Protein AF-A0A9E6AP83-F1 (afdb_monomer_lite)

Foldseek 3Di:
DDDDPPPPPVVVVVVVVVVVLVVLLVVLVVLLVVLVVQLVVLLVVCVVQVDCVSVVSNVVSLVSSLVSLVVSLVSDDDPVSNVVSVVVNVVSVVSNVVSVVVNVVCQQCPSDCCHHPNVVVVVVVVVVVVVVVVVVVVPDPPVPD

Structure (mmCIF, N/CA/C/O backbone):
data_AF-A0A9E6AP83-F1
#
_entry.id   AF-A0A9E6AP83-F1
#
loop_
_atom_site.group_PDB
_atom_site.id
_atom_site.type_symbol
_atom_site.label_atom_id
_atom_site.label_alt_id
_atom_site.label_comp_id
_atom_site.label_asym_id
_atom_site.label_entity_id
_atom_site.label_seq_id
_atom_site.pdbx_PDB_ins_code
_atom_site.Cartn_x
_atom_site.Cartn_y
_atom_site.Cartn_z
_atom_site.occupancy
_atom_site.B_iso_or_equiv
_atom_site.auth_seq_id
_atom_site.auth_comp_id
_atom_site.auth_asym_id
_atom_site.auth_atom_id
_atom_site.pdbx_PDB_model_num
ATOM 1 N N . MET A 1 1 ? 36.311 8.262 -56.653 1.00 39.97 1 MET A N 1
ATOM 2 C CA . MET A 1 1 ? 36.408 8.707 -55.248 1.00 39.97 1 MET A CA 1
ATOM 3 C C . MET A 1 1 ? 34.980 8.836 -54.724 1.00 39.97 1 MET A C 1
ATOM 5 O O . MET A 1 1 ? 34.336 9.849 -54.942 1.00 39.97 1 MET A O 1
ATOM 9 N N . GLN A 1 2 ? 34.426 7.744 -54.202 1.00 46.47 2 GLN A N 1
ATOM 10 C CA . GLN A 1 2 ? 33.064 7.643 -53.661 1.00 46.47 2 GLN A CA 1
ATOM 11 C C . GLN A 1 2 ? 33.120 6.779 -52.398 1.00 46.47 2 GLN A C 1
ATOM 13 O O . GLN A 1 2 ? 33.989 5.914 -52.326 1.00 46.47 2 GLN A O 1
ATOM 18 N N . LEU A 1 3 ? 32.144 7.003 -51.505 1.00 43.41 3 LEU A N 1
ATOM 19 C CA . LEU A 1 3 ? 31.794 6.295 -50.256 1.00 43.41 3 LEU A CA 1
ATOM 20 C C . LEU A 1 3 ? 32.162 7.051 -48.972 1.00 43.41 3 LEU A C 1
ATOM 22 O O . LEU A 1 3 ? 33.210 6.817 -48.391 1.00 43.41 3 LEU A O 1
ATOM 26 N N . ASN A 1 4 ? 31.251 7.929 -48.527 1.00 47.88 4 ASN A N 1
ATOM 27 C CA . ASN A 1 4 ? 31.153 8.430 -47.144 1.00 47.88 4 ASN A CA 1
ATOM 28 C C . ASN A 1 4 ? 29.717 8.913 -46.806 1.00 47.88 4 ASN A C 1
ATOM 30 O O . ASN A 1 4 ? 29.540 9.913 -46.126 1.00 47.88 4 ASN A O 1
ATOM 34 N N . SER A 1 5 ? 28.666 8.250 -47.309 1.00 49.84 5 SER A N 1
ATOM 35 C CA . SER A 1 5 ? 27.270 8.701 -47.097 1.00 49.84 5 SER A CA 1
ATOM 36 C C . SER A 1 5 ? 26.327 7.664 -46.478 1.00 49.84 5 SER A C 1
ATOM 38 O O . SER A 1 5 ? 25.146 7.949 -46.316 1.00 49.84 5 SER A O 1
ATOM 40 N N . TYR A 1 6 ? 26.812 6.470 -46.123 1.00 45.75 6 TYR A N 1
ATOM 41 C CA . TYR A 1 6 ? 25.968 5.396 -45.571 1.00 45.75 6 TYR A CA 1
ATOM 42 C C . TYR A 1 6 ? 26.168 5.147 -44.066 1.00 45.75 6 TYR A C 1
ATOM 44 O O . TYR A 1 6 ? 25.395 4.405 -43.464 1.00 45.75 6 TYR A O 1
ATOM 52 N N . THR A 1 7 ? 27.162 5.779 -43.435 1.00 49.19 7 THR A N 1
ATOM 53 C CA . THR A 1 7 ? 27.546 5.488 -42.042 1.00 49.19 7 THR A CA 1
ATOM 54 C C . THR A 1 7 ? 26.806 6.342 -41.000 1.00 49.19 7 THR A C 1
ATOM 56 O O . THR A 1 7 ? 26.704 5.920 -39.852 1.00 49.19 7 THR A O 1
ATOM 59 N N . ASP A 1 8 ? 26.212 7.479 -41.381 1.00 55.25 8 ASP A N 1
ATOM 60 C CA . ASP A 1 8 ? 25.553 8.400 -40.433 1.00 55.25 8 ASP A CA 1
ATOM 61 C C . ASP A 1 8 ? 24.071 8.091 -40.174 1.00 55.25 8 ASP A C 1
ATOM 63 O O . ASP A 1 8 ? 23.608 8.198 -39.041 1.00 55.25 8 ASP A O 1
ATOM 67 N N . ALA A 1 9 ? 23.308 7.649 -41.179 1.00 50.84 9 ALA A N 1
ATOM 68 C CA . ALA A 1 9 ? 21.864 7.446 -41.017 1.00 50.84 9 ALA A CA 1
ATOM 69 C C . ALA A 1 9 ? 21.533 6.334 -40.004 1.00 50.84 9 ALA A C 1
ATOM 71 O O . ALA A 1 9 ? 20.701 6.527 -39.124 1.00 50.84 9 ALA A O 1
ATOM 72 N N . ASN A 1 10 ? 22.238 5.199 -40.058 1.00 51.16 10 ASN A N 1
ATOM 73 C CA . ASN A 1 10 ? 21.999 4.074 -39.144 1.00 51.16 10 ASN A CA 1
ATOM 74 C C . ASN A 1 10 ? 22.456 4.362 -37.703 1.00 51.16 10 ASN A C 1
ATOM 76 O O . ASN A 1 10 ? 21.824 3.891 -36.757 1.00 51.16 10 ASN A O 1
ATOM 80 N N . GLN A 1 11 ? 23.519 5.155 -37.524 1.00 52.16 11 GLN A N 1
ATOM 81 C CA . GLN A 1 11 ? 23.990 5.601 -36.206 1.00 52.16 11 GLN A CA 1
ATOM 82 C C . GLN A 1 11 ? 22.992 6.582 -35.575 1.00 52.16 11 GLN A C 1
ATOM 84 O O . GLN A 1 11 ? 22.623 6.425 -34.411 1.00 52.16 11 GLN A O 1
ATOM 89 N N . VAL A 1 12 ? 22.483 7.541 -36.356 1.00 56.78 12 VAL A N 1
ATOM 90 C CA . VAL A 1 12 ? 21.473 8.514 -35.909 1.00 56.78 12 VAL A CA 1
ATOM 91 C C . VAL A 1 12 ? 20.137 7.828 -35.599 1.00 56.78 12 VAL A C 1
ATOM 93 O O . VAL A 1 12 ? 19.540 8.092 -34.556 1.00 56.78 12 VAL A O 1
ATOM 96 N N . THR A 1 13 ? 19.682 6.886 -36.432 1.00 59.84 13 THR A N 1
ATOM 97 C CA . THR A 1 13 ? 18.461 6.106 -36.164 1.00 59.84 13 THR A CA 1
ATOM 98 C C . THR A 1 13 ? 18.608 5.219 -34.921 1.00 59.84 13 THR A C 1
ATOM 100 O O . THR A 1 13 ? 17.704 5.190 -34.089 1.00 59.84 13 THR A O 1
ATOM 103 N N . GLY A 1 14 ? 19.753 4.553 -34.732 1.00 61.53 14 GLY A N 1
ATOM 104 C CA . GLY A 1 14 ? 20.032 3.760 -33.528 1.00 61.53 14 GLY A CA 1
ATOM 105 C C . GLY A 1 14 ? 20.113 4.601 -32.246 1.00 61.53 14 GLY A C 1
ATOM 106 O O . GLY A 1 14 ? 19.585 4.201 -31.208 1.00 61.53 14 GLY A O 1
ATOM 107 N N . ALA A 1 15 ? 20.714 5.793 -32.312 1.00 62.53 15 ALA A N 1
ATOM 108 C CA . ALA A 1 15 ? 20.778 6.734 -31.193 1.00 62.53 15 ALA A CA 1
ATOM 109 C C . ALA A 1 15 ? 19.392 7.279 -30.801 1.00 62.53 15 ALA A C 1
ATOM 111 O O . ALA A 1 15 ? 19.084 7.372 -29.609 1.00 62.53 15 ALA A O 1
ATOM 112 N N . ASN A 1 16 ? 18.531 7.567 -31.782 1.00 62.06 16 ASN A N 1
ATOM 113 C CA . ASN A 1 16 ? 17.158 8.017 -31.538 1.00 62.06 16 ASN A CA 1
ATOM 114 C C . ASN A 1 16 ? 16.308 6.917 -30.886 1.00 62.06 16 ASN A C 1
ATOM 116 O O . ASN A 1 16 ? 15.682 7.170 -29.859 1.00 62.06 16 ASN A O 1
ATOM 120 N N . ILE A 1 17 ? 16.379 5.676 -31.388 1.00 65.44 17 ILE A N 1
ATOM 121 C CA . ILE A 1 17 ? 15.675 4.524 -30.797 1.00 65.44 17 ILE A CA 1
ATOM 122 C C . ILE A 1 17 ? 16.133 4.280 -29.353 1.00 65.44 17 ILE A C 1
ATOM 124 O O . ILE A 1 17 ? 15.308 4.056 -28.469 1.00 65.44 17 ILE A O 1
ATOM 128 N N . ASN A 1 18 ? 17.438 4.361 -29.080 1.00 72.25 18 ASN A N 1
ATOM 129 C CA . ASN A 1 18 ? 17.965 4.201 -27.723 1.00 72.25 18 ASN A CA 1
ATOM 130 C C . ASN A 1 18 ? 17.494 5.320 -26.782 1.00 72.25 18 ASN A C 1
ATOM 132 O O . ASN A 1 18 ? 17.128 5.045 -25.639 1.00 72.25 18 ASN A O 1
ATOM 136 N N . THR A 1 19 ? 17.456 6.565 -27.259 1.00 69.12 19 THR A N 1
ATOM 137 C CA . THR A 1 19 ? 17.007 7.720 -26.466 1.00 69.12 19 THR A CA 1
ATOM 138 C C . THR A 1 19 ? 15.515 7.634 -26.139 1.00 69.12 19 THR A C 1
ATOM 140 O O . THR A 1 19 ? 15.126 7.841 -24.988 1.00 69.12 19 THR A O 1
ATOM 143 N N . GLU A 1 20 ? 14.680 7.246 -27.107 1.00 72.19 20 GLU A N 1
ATOM 144 C CA . GLU A 1 20 ? 13.247 7.004 -26.900 1.00 72.19 20 GLU A CA 1
ATOM 145 C C . GLU A 1 20 ? 13.003 5.882 -25.882 1.00 72.19 20 GLU A C 1
ATOM 147 O O . GLU A 1 20 ? 12.177 6.025 -24.976 1.00 72.19 20 GLU A O 1
ATOM 152 N N . ASN A 1 21 ? 13.778 4.796 -25.962 1.00 83.06 21 ASN A N 1
ATOM 153 C CA . ASN A 1 21 ? 13.685 3.682 -25.018 1.00 83.06 21 ASN A CA 1
ATOM 154 C C . ASN A 1 21 ? 14.074 4.102 -23.589 1.00 83.06 21 ASN A C 1
ATOM 156 O O . ASN A 1 21 ? 13.413 3.721 -22.623 1.00 83.06 21 ASN A O 1
ATOM 160 N N . ILE A 1 22 ? 15.117 4.927 -23.436 1.00 88.19 22 ILE A N 1
ATOM 161 C CA . ILE A 1 22 ? 15.541 5.462 -22.132 1.00 88.19 22 ILE A CA 1
ATOM 162 C C . ILE A 1 22 ? 14.463 6.381 -21.544 1.00 88.19 22 ILE A C 1
ATOM 164 O O . ILE A 1 22 ? 14.100 6.225 -20.376 1.00 88.19 22 ILE A O 1
ATOM 168 N N . ALA A 1 23 ? 13.915 7.305 -22.338 1.00 92.19 23 ALA A N 1
ATOM 169 C CA . ALA A 1 23 ? 12.859 8.211 -21.889 1.00 92.19 23 ALA A CA 1
ATOM 170 C C . ALA A 1 23 ? 11.592 7.446 -21.468 1.00 92.19 23 ALA A C 1
ATOM 172 O O . ALA A 1 23 ? 10.994 7.740 -20.428 1.00 92.19 23 ALA A O 1
ATOM 173 N N . TYR A 1 24 ? 11.215 6.417 -22.232 1.00 93.62 24 TYR A N 1
ATOM 174 C CA . TYR A 1 24 ? 10.084 5.555 -21.906 1.00 93.62 24 TYR A CA 1
ATOM 175 C C . TYR A 1 24 ? 10.293 4.805 -20.582 1.00 93.62 24 TYR A C 1
ATOM 177 O O . TYR A 1 24 ? 9.434 4.854 -19.697 1.00 93.62 24 TYR A O 1
ATOM 185 N N . LYS A 1 25 ? 11.464 4.188 -20.388 1.00 94.31 25 LYS A N 1
ATOM 186 C CA . LYS A 1 25 ? 11.832 3.510 -19.133 1.00 94.31 25 LYS A CA 1
ATOM 187 C C . LYS A 1 25 ? 11.849 4.462 -17.937 1.00 94.31 25 LYS A C 1
ATOM 189 O O . LYS A 1 25 ? 11.328 4.119 -16.876 1.00 94.31 25 LYS A O 1
ATOM 194 N N . ALA A 1 26 ? 12.373 5.676 -18.106 1.00 95.25 26 ALA A N 1
ATOM 195 C CA . ALA A 1 26 ? 12.354 6.701 -17.063 1.00 95.25 26 ALA A CA 1
ATOM 196 C C . ALA A 1 26 ? 10.917 7.090 -16.668 1.00 95.25 26 ALA A C 1
ATOM 198 O O . ALA A 1 26 ? 10.614 7.236 -15.480 1.00 95.25 26 ALA A O 1
ATOM 199 N N . ASN A 1 27 ? 10.004 7.193 -17.642 1.00 96.94 27 ASN A N 1
ATOM 200 C CA . ASN A 1 27 ? 8.588 7.444 -17.374 1.00 96.94 27 ASN A CA 1
ATOM 201 C C . ASN A 1 27 ? 7.928 6.291 -16.603 1.00 96.94 27 ASN A C 1
ATOM 203 O O . ASN A 1 27 ? 7.199 6.544 -15.640 1.00 96.94 27 ASN A O 1
ATOM 207 N N . LEU A 1 28 ? 8.197 5.039 -16.991 1.00 97.44 28 LEU A N 1
ATOM 208 C CA . LEU A 1 28 ? 7.703 3.861 -16.274 1.00 97.44 28 LEU A CA 1
ATOM 209 C C . LEU A 1 28 ? 8.195 3.857 -14.826 1.00 97.44 28 LEU A C 1
ATOM 211 O O . LEU A 1 28 ? 7.380 3.751 -13.910 1.00 97.44 28 LEU A O 1
ATOM 215 N N . PHE A 1 29 ? 9.497 4.062 -14.611 1.00 96.12 29 PHE A N 1
ATOM 216 C CA . PHE A 1 29 ? 10.080 4.143 -13.274 1.00 96.12 29 PHE A CA 1
ATOM 217 C C . PHE A 1 29 ? 9.431 5.245 -12.425 1.00 96.12 29 PHE A C 1
ATOM 219 O O . PHE A 1 29 ? 9.019 4.991 -11.294 1.00 96.12 29 PHE A O 1
ATOM 226 N N . SER A 1 30 ? 9.272 6.452 -12.978 1.00 98.25 30 SER A N 1
ATOM 227 C CA . SER A 1 30 ? 8.630 7.575 -12.283 1.00 98.25 30 SER A CA 1
ATOM 228 C C . SER A 1 30 ? 7.186 7.257 -11.865 1.00 98.25 30 SER A C 1
ATOM 230 O O . SER A 1 30 ? 6.773 7.561 -10.740 1.00 98.25 30 SER A O 1
ATOM 232 N N . LYS A 1 31 ? 6.417 6.580 -12.728 1.00 98.38 31 LYS A N 1
ATOM 233 C CA . LYS A 1 31 ? 5.047 6.154 -12.410 1.00 98.38 31 LYS A CA 1
ATOM 234 C C . LYS A 1 31 ? 5.016 5.054 -11.348 1.00 98.38 31 LYS A C 1
ATOM 236 O O . LYS A 1 31 ? 4.231 5.168 -10.411 1.00 98.38 31 LYS A O 1
ATOM 241 N N . ILE A 1 32 ? 5.879 4.040 -11.448 1.00 98.44 32 ILE A N 1
ATOM 242 C CA . ILE A 1 32 ? 6.024 2.976 -10.434 1.00 98.44 32 ILE A CA 1
ATOM 243 C C . ILE A 1 32 ? 6.349 3.597 -9.072 1.00 98.44 32 ILE A C 1
ATOM 245 O O . ILE A 1 32 ? 5.670 3.320 -8.084 1.00 98.44 32 ILE A O 1
ATOM 249 N N . TYR A 1 33 ? 7.325 4.507 -9.028 1.00 97.81 33 TYR A N 1
ATOM 250 C CA . TYR A 1 33 ? 7.690 5.238 -7.816 1.00 97.81 33 TYR A CA 1
ATOM 251 C C . TYR A 1 33 ? 6.502 6.022 -7.238 1.00 97.81 33 TYR A C 1
ATOM 253 O O . TYR A 1 33 ? 6.206 5.925 -6.046 1.00 97.81 33 TYR A O 1
ATOM 261 N N . THR A 1 34 ? 5.768 6.741 -8.089 1.00 98.69 34 THR A N 1
ATOM 262 C CA . THR A 1 34 ? 4.572 7.494 -7.689 1.00 98.69 34 THR A CA 1
ATOM 263 C C . THR A 1 34 ? 3.502 6.589 -7.076 1.00 98.69 34 THR A C 1
ATOM 265 O O . THR A 1 34 ? 2.961 6.912 -6.017 1.00 98.69 34 THR A O 1
ATO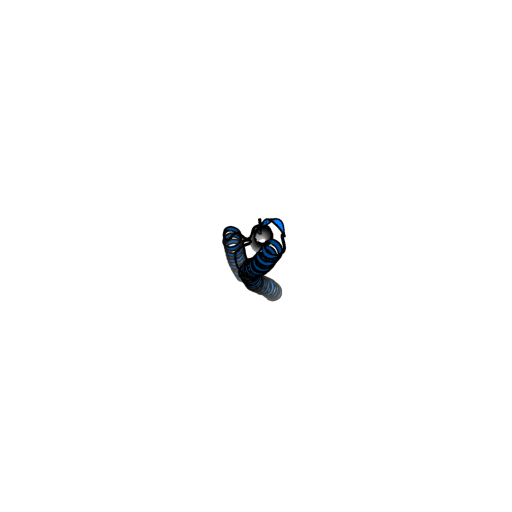M 268 N N . TYR A 1 35 ? 3.210 5.439 -7.687 1.00 98.69 35 TYR A N 1
ATOM 269 C CA . TYR A 1 35 ? 2.258 4.480 -7.123 1.00 98.69 35 TYR A CA 1
ATOM 270 C C . TYR A 1 35 ? 2.769 3.860 -5.817 1.00 98.69 35 TYR A C 1
ATOM 272 O O . TYR A 1 35 ? 1.993 3.732 -4.873 1.00 98.69 35 TYR A O 1
ATOM 280 N N . GLY A 1 36 ? 4.072 3.596 -5.695 1.00 98.38 36 GLY A N 1
ATOM 281 C CA . GLY A 1 36 ? 4.692 3.188 -4.431 1.00 98.38 36 GLY A CA 1
ATOM 282 C C . GLY A 1 36 ? 4.493 4.213 -3.304 1.00 98.38 36 GLY A C 1
ATOM 283 O O . GLY A 1 36 ? 4.190 3.848 -2.166 1.00 98.38 36 GLY A O 1
ATOM 284 N N . LEU A 1 37 ? 4.580 5.512 -3.604 1.00 98.56 37 LEU A N 1
ATOM 285 C CA . LEU A 1 37 ? 4.254 6.568 -2.637 1.00 98.56 37 LEU A CA 1
ATOM 286 C C . LEU A 1 37 ? 2.758 6.597 -2.285 1.00 98.56 37 LEU A C 1
ATOM 288 O O . LEU A 1 37 ? 2.402 6.806 -1.123 1.00 98.56 37 LEU A O 1
ATOM 292 N N . GLN A 1 38 ? 1.873 6.366 -3.258 1.00 98.69 38 GLN A N 1
ATOM 293 C CA . GLN A 1 38 ? 0.427 6.282 -3.019 1.00 98.69 38 GLN A CA 1
ATOM 294 C C . GLN A 1 38 ? 0.047 5.079 -2.147 1.00 98.69 38 GLN A C 1
ATOM 296 O O . GLN A 1 38 ? -0.822 5.220 -1.282 1.00 98.69 38 GLN A O 1
ATOM 301 N N . MET A 1 39 ? 0.723 3.936 -2.316 1.00 98.75 39 MET A N 1
ATOM 302 C CA . MET A 1 39 ? 0.602 2.778 -1.426 1.00 98.75 39 MET A CA 1
ATOM 303 C C . MET A 1 39 ? 0.948 3.185 0.011 1.00 98.75 39 MET A C 1
ATOM 305 O O . MET A 1 39 ? 0.093 3.104 0.889 1.00 98.75 39 MET A O 1
ATOM 309 N N . ARG A 1 40 ? 2.142 3.750 0.245 1.00 98.06 40 ARG A N 1
ATOM 310 C CA . ARG A 1 40 ? 2.572 4.191 1.588 1.00 98.06 40 ARG A CA 1
ATOM 311 C C . ARG A 1 40 ? 1.630 5.213 2.220 1.00 98.06 40 ARG A C 1
ATOM 313 O O . ARG A 1 40 ? 1.343 5.149 3.414 1.00 98.06 40 ARG A O 1
ATOM 320 N N . ARG A 1 41 ? 1.138 6.171 1.429 1.00 98.62 41 ARG A N 1
ATOM 321 C CA . ARG A 1 41 ? 0.161 7.160 1.900 1.00 98.62 41 ARG A CA 1
ATOM 322 C C . ARG A 1 41 ? -1.139 6.490 2.336 1.00 98.62 41 ARG A C 1
ATOM 324 O O . ARG A 1 41 ? -1.654 6.820 3.399 1.00 98.62 41 ARG A O 1
ATOM 331 N N . SER A 1 42 ? -1.644 5.555 1.534 1.00 98.75 42 SER A N 1
ATOM 332 C CA . SER A 1 42 ? -2.882 4.829 1.827 1.00 98.75 42 SER A CA 1
ATOM 333 C C . SER A 1 42 ? -2.734 3.944 3.062 1.00 98.75 42 SER A C 1
ATOM 335 O O . SER A 1 42 ? -3.613 3.954 3.915 1.00 98.75 42 SER A O 1
ATOM 337 N N . GLU A 1 43 ? -1.601 3.261 3.216 1.00 98.38 43 GLU A N 1
ATOM 338 C CA . GLU A 1 43 ? -1.279 2.483 4.416 1.00 98.38 43 GLU A CA 1
ATOM 339 C C . GLU A 1 43 ? -1.264 3.361 5.677 1.00 98.38 43 GLU A C 1
ATOM 341 O O . GLU A 1 43 ? -1.946 3.057 6.655 1.00 98.38 43 GLU A O 1
ATOM 346 N N . LYS A 1 44 ? -0.565 4.504 5.643 1.00 98.31 44 LYS A N 1
ATOM 347 C CA . LYS A 1 44 ? -0.544 5.459 6.764 1.00 98.31 44 LYS A CA 1
ATOM 348 C C . LYS A 1 44 ? -1.942 5.994 7.083 1.00 98.31 44 LYS A C 1
ATOM 350 O O . LYS A 1 44 ? -2.323 6.107 8.246 1.00 98.31 44 LYS A O 1
ATOM 355 N N . ASP A 1 45 ? -2.709 6.341 6.055 1.00 98.50 45 ASP A N 1
ATOM 356 C CA . ASP A 1 45 ? -4.075 6.822 6.225 1.00 98.50 45 ASP A CA 1
ATOM 357 C C . ASP A 1 45 ? -5.002 5.739 6.800 1.00 98.50 45 ASP A C 1
ATOM 359 O O . ASP A 1 45 ? -5.875 6.071 7.606 1.00 98.50 45 ASP A O 1
ATOM 363 N N . TYR A 1 46 ? -4.799 4.468 6.430 1.00 98.50 46 TYR A N 1
ATOM 364 C CA . TYR A 1 46 ? -5.492 3.331 7.028 1.00 98.50 46 TYR A CA 1
ATOM 365 C C . TYR A 1 46 ? -5.136 3.196 8.505 1.00 98.50 46 TYR A C 1
ATOM 367 O O . TYR A 1 46 ? -6.038 3.191 9.327 1.00 98.50 46 TYR A O 1
ATOM 375 N N . LEU A 1 47 ? -3.856 3.181 8.875 1.00 96.69 47 LEU A N 1
ATOM 376 C CA . LEU A 1 47 ? -3.443 3.052 10.279 1.00 96.69 47 LEU A CA 1
ATOM 377 C C . LEU A 1 47 ? -4.001 4.168 11.176 1.00 96.69 47 LEU A C 1
ATOM 379 O O . LEU A 1 47 ? -4.354 3.920 12.324 1.00 96.69 47 LEU A O 1
ATOM 383 N N . ASN A 1 48 ? -4.133 5.382 10.640 1.00 97.56 48 ASN A N 1
ATOM 384 C CA . ASN A 1 48 ? -4.652 6.525 11.390 1.00 97.56 48 ASN A CA 1
ATOM 385 C C . ASN A 1 48 ? -6.181 6.552 11.513 1.00 97.56 48 ASN A C 1
ATOM 387 O O . ASN A 1 48 ? -6.701 7.214 12.408 1.00 97.56 48 ASN A O 1
ATOM 391 N N . ARG A 1 49 ? -6.912 5.935 10.577 1.00 97.19 49 ARG A N 1
ATOM 392 C CA . ARG A 1 49 ? -8.375 6.114 10.464 1.00 97.19 49 ARG A CA 1
ATOM 393 C C . ARG A 1 49 ? -9.174 4.819 10.448 1.00 97.19 49 ARG A C 1
ATOM 395 O O . ARG A 1 49 ? -10.380 4.870 10.645 1.00 97.19 49 ARG A O 1
ATOM 402 N N . LEU A 1 50 ? -8.522 3.696 10.178 1.00 96.88 50 LEU A N 1
ATOM 403 C CA . LEU A 1 50 ? -9.075 2.345 10.119 1.00 96.88 50 LEU A CA 1
ATOM 404 C C . LEU A 1 50 ? -10.280 2.219 9.170 1.00 96.88 50 LEU A C 1
ATOM 406 O O . LEU A 1 50 ? -11.258 1.550 9.479 1.00 96.88 50 LEU A O 1
ATOM 410 N N . GLN A 1 51 ? -10.221 2.883 8.007 1.00 97.75 51 GLN A N 1
ATOM 411 C CA . GLN A 1 51 ? -11.305 2.876 7.012 1.00 97.75 51 GLN A CA 1
ATOM 412 C C . GLN A 1 51 ? -10.940 2.078 5.757 1.00 97.75 51 GLN A C 1
ATOM 414 O O . GLN A 1 51 ? -9.927 2.356 5.110 1.00 97.75 51 GLN A O 1
ATOM 419 N N . ASP A 1 52 ? -11.845 1.201 5.326 1.00 96.56 52 ASP A N 1
ATOM 420 C CA . ASP A 1 52 ? -11.675 0.295 4.178 1.00 96.56 52 ASP A CA 1
ATOM 421 C C . ASP A 1 52 ? -11.350 0.996 2.858 1.00 96.56 52 ASP A C 1
ATOM 423 O O . ASP A 1 52 ? -10.676 0.443 1.988 1.00 96.56 52 ASP A O 1
ATOM 427 N N . LYS A 1 53 ? -11.782 2.251 2.690 1.00 98.19 53 LYS A N 1
ATOM 428 C CA . LYS A 1 53 ? -11.463 3.037 1.489 1.00 98.19 53 LYS A CA 1
ATOM 429 C C . LYS A 1 53 ? -9.953 3.164 1.256 1.00 98.19 53 LYS A C 1
ATOM 431 O O . LYS A 1 53 ? -9.533 3.325 0.114 1.00 98.19 53 LYS A O 1
ATOM 436 N N . TYR A 1 54 ? -9.144 3.115 2.314 1.00 98.56 54 TYR A N 1
ATOM 437 C CA . TYR A 1 54 ? -7.688 3.175 2.206 1.00 98.56 54 TYR A CA 1
ATOM 438 C C . TYR A 1 54 ? -7.075 1.831 1.813 1.00 98.56 54 TYR A C 1
ATOM 440 O O . TYR A 1 54 ? -6.073 1.831 1.105 1.00 98.56 54 TYR A O 1
ATOM 448 N N . ILE A 1 55 ? -7.723 0.713 2.156 1.00 98.56 55 ILE A N 1
ATOM 449 C CA . ILE A 1 55 ? -7.348 -0.619 1.664 1.00 98.56 55 ILE A CA 1
ATOM 450 C C . ILE A 1 55 ? -7.516 -0.658 0.143 1.00 98.56 55 ILE A C 1
ATOM 452 O O . ILE A 1 55 ? -6.555 -0.892 -0.582 1.00 98.56 55 ILE A O 1
ATOM 456 N N . LYS A 1 56 ? -8.695 -0.262 -0.353 1.00 98.62 56 LYS A N 1
ATOM 457 C CA . LYS A 1 56 ? -8.986 -0.218 -1.798 1.00 98.62 56 LYS A CA 1
ATOM 458 C C . LYS A 1 56 ? -8.026 0.693 -2.571 1.00 98.62 56 LYS A C 1
ATOM 460 O O . LYS A 1 56 ? -7.615 0.373 -3.682 1.00 98.62 56 LYS A O 1
ATOM 465 N N . LYS A 1 57 ? -7.657 1.844 -1.993 1.00 98.69 57 LYS A N 1
ATOM 466 C CA . LYS A 1 57 ? -6.667 2.757 -2.594 1.00 98.69 57 LYS A CA 1
ATOM 467 C C . LYS A 1 57 ? -5.272 2.142 -2.646 1.00 98.69 57 LYS A C 1
ATOM 469 O O . LYS A 1 57 ? -4.593 2.299 -3.658 1.00 98.69 57 LYS A O 1
ATOM 474 N N . TYR A 1 58 ? -4.861 1.456 -1.581 1.00 98.81 58 TYR A N 1
ATOM 475 C CA . TYR A 1 58 ? -3.593 0.738 -1.540 1.00 98.81 58 TYR A CA 1
ATOM 476 C C . TYR A 1 58 ? -3.551 -0.354 -2.616 1.00 98.81 58 TYR A C 1
ATOM 478 O O . TYR A 1 58 ? -2.626 -0.374 -3.422 1.00 98.81 58 TYR A O 1
ATOM 486 N N . GLU A 1 59 ? -4.575 -1.209 -2.679 1.00 98.62 59 GLU A N 1
ATOM 487 C CA . GLU A 1 59 ? -4.671 -2.314 -3.644 1.00 98.62 59 GLU A CA 1
ATOM 488 C C . GLU A 1 59 ? -4.660 -1.814 -5.091 1.00 98.62 59 GLU A C 1
ATOM 490 O O . GLU A 1 59 ? -3.938 -2.350 -5.931 1.00 98.62 59 GLU A O 1
ATOM 495 N N . ALA A 1 60 ? -5.396 -0.738 -5.382 1.00 98.75 60 ALA A N 1
ATOM 496 C CA . ALA A 1 60 ? -5.395 -0.125 -6.706 1.00 98.75 60 ALA A CA 1
ATOM 497 C C . ALA A 1 60 ? -4.007 0.415 -7.095 1.00 98.75 60 ALA A C 1
ATOM 499 O O . ALA A 1 60 ? -3.567 0.228 -8.232 1.00 98.75 60 ALA A O 1
ATOM 500 N N . ALA A 1 61 ? -3.302 1.066 -6.164 1.00 98.75 61 ALA A N 1
ATOM 501 C CA . ALA A 1 61 ? -1.949 1.561 -6.402 1.00 98.75 61 ALA A CA 1
ATOM 502 C C . ALA A 1 61 ? -0.940 0.412 -6.576 1.00 98.75 61 ALA A C 1
ATOM 504 O O . ALA A 1 61 ? -0.113 0.469 -7.486 1.00 98.75 61 ALA A O 1
ATOM 505 N N . LEU A 1 62 ? -1.048 -0.652 -5.774 1.00 98.75 62 LEU A N 1
ATOM 506 C CA . LEU A 1 62 ? -0.231 -1.859 -5.902 1.00 98.75 62 LEU A CA 1
ATOM 507 C C . LEU A 1 62 ? -0.426 -2.516 -7.273 1.00 98.75 62 LEU A C 1
ATOM 509 O O . LEU A 1 62 ? 0.553 -2.750 -7.978 1.00 98.75 62 LEU A O 1
ATOM 513 N N . ALA A 1 63 ? -1.675 -2.738 -7.688 1.00 98.62 63 ALA A N 1
ATOM 514 C CA . ALA A 1 63 ? -1.988 -3.333 -8.984 1.00 98.62 63 ALA A CA 1
ATOM 515 C C . ALA A 1 63 ? -1.425 -2.500 -10.147 1.00 98.62 63 ALA A C 1
ATOM 517 O O . ALA A 1 63 ? -0.845 -3.048 -11.085 1.00 98.62 63 ALA A O 1
ATOM 518 N N . LYS A 1 64 ? -1.530 -1.165 -10.073 1.00 98.62 64 LYS A N 1
ATOM 519 C CA . LYS A 1 64 ? -0.929 -0.268 -11.072 1.00 98.62 64 LYS A CA 1
ATOM 520 C C . LYS A 1 64 ? 0.595 -0.317 -11.071 1.00 98.62 64 LYS A C 1
ATOM 522 O O . LYS A 1 64 ? 1.195 -0.309 -12.143 1.00 98.62 64 LYS A O 1
ATOM 527 N N . SER A 1 65 ? 1.214 -0.398 -9.897 1.00 98.38 65 SER A N 1
ATOM 528 C CA . SER A 1 65 ? 2.663 -0.529 -9.760 1.00 98.38 65 SER A CA 1
ATOM 529 C C . SER A 1 65 ? 3.177 -1.840 -10.368 1.00 98.38 65 SER A C 1
ATOM 531 O O . SER A 1 65 ? 4.131 -1.816 -11.144 1.00 98.38 65 SER A O 1
ATOM 533 N N . ILE A 1 66 ? 2.502 -2.967 -10.103 1.00 98.38 66 ILE A N 1
ATOM 534 C CA . ILE A 1 66 ? 2.834 -4.276 -10.692 1.00 98.38 66 ILE A CA 1
ATOM 535 C C . ILE A 1 66 ? 2.683 -4.222 -12.214 1.00 98.38 66 ILE A C 1
ATOM 537 O O . ILE A 1 66 ? 3.647 -4.499 -12.919 1.00 98.38 66 ILE A O 1
ATOM 541 N N . GLN A 1 67 ? 1.537 -3.744 -12.718 1.00 98.31 67 GLN A N 1
ATOM 542 C CA . GLN A 1 67 ? 1.283 -3.620 -14.158 1.00 98.31 67 GLN A CA 1
ATOM 543 C C . GLN A 1 67 ? 2.389 -2.829 -14.876 1.00 98.31 67 GLN A C 1
ATOM 545 O O . GLN A 1 67 ? 2.857 -3.222 -15.942 1.00 98.31 67 GLN A O 1
ATOM 550 N N . LEU A 1 68 ? 2.813 -1.696 -14.310 1.00 98.38 68 LEU A N 1
ATOM 551 C CA . LEU A 1 68 ? 3.873 -0.876 -14.898 1.00 98.38 68 LEU A CA 1
ATOM 552 C C . LEU A 1 68 ? 5.248 -1.536 -14.791 1.00 98.38 68 LEU A C 1
ATOM 554 O O . LEU A 1 68 ? 6.060 -1.391 -15.703 1.00 98.38 68 LEU A O 1
ATOM 558 N N . THR A 1 69 ? 5.507 -2.263 -13.705 1.00 97.94 69 THR A N 1
ATOM 559 C CA . THR A 1 69 ? 6.751 -3.020 -13.528 1.00 97.94 69 THR A CA 1
ATOM 560 C C . THR A 1 69 ? 6.849 -4.173 -14.531 1.00 97.94 69 THR A C 1
ATOM 562 O O . THR A 1 69 ? 7.922 -4.384 -15.089 1.00 97.94 69 THR A O 1
ATOM 565 N N . ASP A 1 70 ? 5.742 -4.850 -14.847 1.00 97.50 70 ASP A N 1
ATOM 566 C CA . ASP A 1 70 ? 5.695 -5.884 -15.890 1.00 97.50 70 ASP A CA 1
ATOM 567 C C . ASP A 1 70 ? 5.965 -5.301 -17.284 1.00 97.50 70 ASP A C 1
ATOM 569 O O . ASP A 1 70 ? 6.744 -5.855 -18.064 1.00 97.50 70 ASP A O 1
ATOM 573 N N . ILE A 1 71 ? 5.394 -4.128 -17.586 1.00 97.00 71 ILE A N 1
ATOM 574 C CA . ILE A 1 71 ? 5.705 -3.399 -18.824 1.00 97.00 71 ILE A CA 1
ATOM 575 C C . ILE A 1 71 ? 7.193 -3.034 -18.856 1.00 97.00 71 ILE A C 1
ATOM 577 O O . ILE A 1 71 ? 7.853 -3.263 -19.870 1.00 97.00 71 ILE A O 1
ATOM 581 N N . PHE A 1 72 ? 7.752 -2.537 -17.749 1.00 96.62 72 PHE A N 1
ATOM 582 C CA . PHE A 1 72 ? 9.177 -2.217 -17.659 1.00 96.62 72 PHE A CA 1
ATOM 583 C C . PHE A 1 72 ? 10.039 -3.470 -17.888 1.00 96.62 72 PHE A C 1
ATOM 585 O O . PHE A 1 72 ? 11.003 -3.433 -18.650 1.00 96.62 72 PHE A O 1
ATOM 592 N N . TYR A 1 73 ? 9.647 -4.614 -17.327 1.00 95.75 73 TYR A N 1
ATOM 593 C CA . TYR A 1 73 ? 10.328 -5.885 -17.561 1.00 95.75 73 TYR A CA 1
ATOM 594 C C . TYR A 1 73 ? 10.347 -6.276 -19.047 1.00 95.75 73 TYR A C 1
ATOM 596 O O . TYR A 1 73 ? 11.368 -6.758 -19.543 1.00 95.75 73 TYR A O 1
ATOM 604 N N . SER A 1 74 ? 9.245 -6.042 -19.769 1.00 94.69 74 SER A N 1
ATOM 605 C CA . SER A 1 74 ? 9.116 -6.399 -21.190 1.00 94.69 74 SER A CA 1
ATOM 606 C C . SER A 1 74 ? 10.036 -5.595 -22.118 1.00 94.69 74 SER A C 1
ATOM 608 O O . SER A 1 74 ? 10.491 -6.123 -23.130 1.00 94.69 74 SER A O 1
ATOM 610 N N . VAL A 1 75 ? 10.364 -4.352 -21.745 1.00 93.31 75 VAL A N 1
ATOM 611 C CA . VAL A 1 75 ? 11.261 -3.465 -22.510 1.00 93.31 75 VAL A CA 1
ATOM 612 C C . VAL A 1 75 ? 12.703 -3.466 -21.988 1.00 93.31 75 VAL A C 1
ATOM 614 O O . VAL A 1 75 ? 13.570 -2.761 -22.510 1.00 93.31 75 VAL A O 1
ATOM 617 N N . ALA A 1 76 ? 12.990 -4.244 -20.943 1.00 92.31 76 ALA A N 1
ATOM 618 C CA . ALA A 1 76 ? 14.331 -4.377 -20.394 1.00 92.31 76 ALA A CA 1
ATOM 619 C C . ALA A 1 76 ? 15.254 -5.141 -21.357 1.00 92.31 76 ALA A C 1
ATOM 621 O O . ALA A 1 76 ? 14.896 -6.199 -21.882 1.00 92.31 76 ALA A O 1
ATOM 622 N N . VAL A 1 77 ? 16.465 -4.620 -21.559 1.00 91.12 77 VAL A N 1
ATOM 623 C CA . VAL A 1 77 ? 17.407 -5.129 -22.570 1.00 91.12 77 VAL A CA 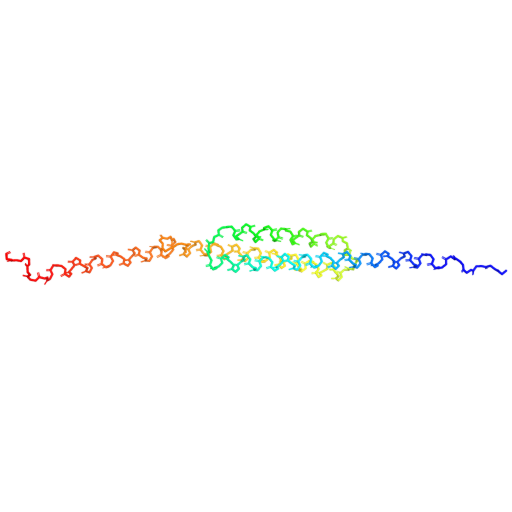1
ATOM 624 C C . VAL A 1 77 ? 18.443 -6.049 -21.934 1.00 91.12 77 VAL A C 1
ATOM 626 O O . VAL A 1 77 ? 18.740 -7.114 -22.472 1.00 91.12 77 VAL A O 1
ATOM 629 N N . THR A 1 78 ? 18.976 -5.675 -20.768 1.00 93.00 78 THR A N 1
ATOM 630 C CA . THR A 1 78 ? 20.061 -6.425 -20.123 1.00 93.00 78 THR A CA 1
ATOM 631 C C . THR A 1 78 ? 19.538 -7.396 -19.064 1.00 93.00 78 THR A C 1
ATOM 633 O O . THR A 1 78 ? 18.476 -7.202 -18.466 1.00 93.00 78 THR A O 1
ATOM 636 N N . ALA A 1 79 ? 20.302 -8.459 -18.804 1.00 95.25 79 ALA A N 1
ATOM 637 C CA . ALA A 1 79 ? 19.985 -9.411 -17.740 1.00 95.25 79 ALA A CA 1
ATOM 638 C C . ALA A 1 79 ? 19.996 -8.749 -16.349 1.00 95.25 79 ALA A C 1
ATOM 640 O O . ALA A 1 79 ? 19.136 -9.046 -15.520 1.00 95.25 79 ALA A O 1
ATOM 641 N N . ASP A 1 80 ? 20.927 -7.821 -16.119 1.00 95.50 80 ASP A N 1
ATOM 642 C CA . ASP A 1 80 ? 21.014 -7.031 -14.887 1.00 95.50 80 ASP A CA 1
ATOM 643 C C . ASP A 1 80 ? 19.764 -6.157 -14.678 1.00 95.50 80 ASP A C 1
ATOM 645 O O . ASP A 1 80 ? 19.158 -6.186 -13.607 1.00 95.50 80 ASP A O 1
ATOM 649 N N . GLU A 1 81 ? 19.305 -5.456 -15.721 1.00 93.56 81 GLU A N 1
ATOM 650 C CA . GLU A 1 81 ? 18.075 -4.655 -15.678 1.00 93.56 81 GLU A CA 1
ATOM 651 C C . GLU A 1 81 ? 16.858 -5.530 -15.345 1.00 93.56 81 GLU A C 1
ATOM 653 O O . GLU A 1 81 ? 16.101 -5.231 -14.420 1.00 93.56 81 GLU A O 1
ATOM 658 N N . LYS A 1 82 ? 16.715 -6.674 -16.026 1.00 95.75 82 LYS A N 1
ATOM 659 C CA . LYS A 1 82 ? 15.652 -7.653 -15.750 1.00 95.75 82 LYS A CA 1
ATOM 660 C C . LYS A 1 82 ? 15.693 -8.174 -14.313 1.00 95.75 82 LYS A C 1
ATOM 662 O O . LYS A 1 82 ? 14.639 -8.343 -13.701 1.00 95.75 82 LYS A O 1
ATOM 667 N N . SER A 1 83 ? 16.883 -8.432 -13.772 1.00 97.75 83 SER A N 1
ATOM 668 C CA . SER A 1 83 ? 17.059 -8.885 -12.388 1.00 97.75 83 SER A CA 1
ATOM 669 C C . SER A 1 83 ? 16.601 -7.823 -11.382 1.00 97.75 83 SER A C 1
ATOM 671 O O . SER A 1 83 ? 15.789 -8.103 -10.499 1.00 97.75 83 SER A O 1
ATOM 673 N N . LYS A 1 84 ? 17.024 -6.567 -11.575 1.00 96.56 84 LYS A N 1
ATOM 674 C CA . LYS A 1 84 ? 16.600 -5.427 -10.744 1.00 96.56 84 LYS A CA 1
ATOM 675 C C . LYS A 1 84 ? 15.085 -5.233 -10.772 1.00 96.56 84 LYS A C 1
ATOM 677 O O . LYS A 1 84 ? 14.471 -5.055 -9.723 1.00 96.56 84 LYS A O 1
ATOM 682 N N . ILE A 1 85 ? 14.464 -5.336 -11.945 1.00 97.06 85 ILE A N 1
ATOM 683 C CA . ILE A 1 85 ? 13.007 -5.222 -12.088 1.00 97.06 85 ILE A CA 1
ATOM 684 C C . ILE A 1 85 ? 12.288 -6.379 -11.377 1.00 97.06 85 ILE A C 1
ATOM 686 O O . ILE A 1 85 ? 11.321 -6.141 -10.656 1.00 97.06 85 ILE A O 1
ATOM 690 N N . LYS A 1 86 ? 12.787 -7.620 -11.476 1.00 97.25 86 LYS A N 1
ATOM 691 C CA . LYS A 1 86 ? 12.240 -8.754 -10.706 1.00 97.25 86 LYS A CA 1
ATOM 692 C C . LYS A 1 86 ? 12.304 -8.524 -9.196 1.00 97.25 86 LYS A C 1
ATOM 694 O O . LYS A 1 86 ? 11.358 -8.873 -8.491 1.00 97.25 86 LYS A O 1
ATOM 699 N N . HIS A 1 87 ? 13.379 -7.915 -8.695 1.00 97.50 87 HIS A N 1
ATOM 700 C CA . HIS A 1 87 ? 13.457 -7.529 -7.285 1.00 97.50 87 HIS A CA 1
ATOM 701 C C . HIS A 1 87 ? 12.385 -6.504 -6.899 1.00 97.50 87 HIS A C 1
ATOM 703 O O . HIS A 1 87 ? 11.796 -6.631 -5.826 1.00 97.50 87 HIS A O 1
ATOM 709 N N . VAL A 1 88 ? 12.070 -5.544 -7.775 1.00 97.75 88 VAL A N 1
ATOM 710 C CA . VAL A 1 88 ? 10.963 -4.598 -7.553 1.00 97.75 88 VAL A CA 1
ATOM 711 C C . VAL A 1 88 ? 9.617 -5.327 -7.485 1.00 97.75 88 VAL A C 1
ATOM 713 O O . VAL A 1 88 ? 8.866 -5.091 -6.542 1.00 97.75 88 VAL A O 1
ATOM 716 N N . ILE A 1 89 ? 9.330 -6.257 -8.406 1.00 97.06 89 ILE A N 1
ATOM 717 C CA . ILE A 1 89 ? 8.086 -7.058 -8.390 1.00 97.06 89 ILE A CA 1
ATOM 718 C C . ILE A 1 89 ? 7.954 -7.834 -7.074 1.00 97.06 89 ILE A C 1
ATOM 720 O O . ILE A 1 89 ? 6.910 -7.791 -6.426 1.00 97.06 89 ILE A O 1
ATOM 724 N N . SER A 1 90 ? 9.029 -8.503 -6.647 1.00 98.00 90 SER A N 1
ATOM 725 C CA . SER A 1 90 ? 9.054 -9.234 -5.375 1.00 98.00 90 SER A CA 1
ATOM 726 C C . SER A 1 90 ? 8.770 -8.314 -4.181 1.00 98.00 90 SER A C 1
ATOM 728 O O . SER A 1 90 ? 7.932 -8.632 -3.337 1.00 98.00 90 SER A O 1
ATOM 730 N N . GLY A 1 91 ? 9.386 -7.128 -4.149 1.00 98.19 91 GLY A N 1
ATOM 731 C CA . GLY A 1 91 ? 9.139 -6.128 -3.109 1.00 98.19 91 GLY A CA 1
ATOM 732 C C . GLY A 1 91 ? 7.695 -5.613 -3.083 1.00 98.19 91 GLY A C 1
ATOM 733 O O . GLY A 1 91 ? 7.136 -5.422 -2.004 1.00 98.19 91 GLY A O 1
ATOM 734 N N . LEU A 1 92 ? 7.068 -5.425 -4.248 1.00 98.38 92 LEU A N 1
ATOM 735 C CA . LEU A 1 92 ? 5.659 -5.028 -4.350 1.00 98.38 92 LEU A CA 1
ATOM 736 C C . LEU A 1 92 ? 4.727 -6.113 -3.796 1.00 98.38 92 LEU A C 1
ATOM 738 O O . LEU A 1 92 ? 3.853 -5.802 -2.985 1.00 98.38 92 LEU A O 1
ATOM 742 N N . ASN A 1 93 ? 4.954 -7.377 -4.159 1.00 98.06 93 ASN A N 1
ATOM 743 C CA . ASN A 1 93 ? 4.169 -8.506 -3.652 1.00 98.06 93 ASN A CA 1
ATOM 744 C C . ASN A 1 93 ? 4.317 -8.660 -2.133 1.00 98.06 93 ASN A C 1
ATOM 746 O O . ASN A 1 93 ? 3.318 -8.720 -1.416 1.00 98.06 93 ASN A O 1
ATOM 750 N N . ALA A 1 94 ? 5.554 -8.615 -1.629 1.00 98.38 94 ALA A N 1
ATOM 751 C CA . ALA A 1 94 ? 5.827 -8.664 -0.196 1.00 98.38 94 ALA A CA 1
ATOM 752 C C . ALA A 1 94 ? 5.156 -7.502 0.559 1.00 98.38 94 ALA A C 1
ATOM 754 O O . ALA A 1 94 ? 4.643 -7.687 1.664 1.00 98.38 94 ALA A O 1
ATOM 755 N N . SER A 1 95 ? 5.114 -6.305 -0.039 1.00 98.00 95 SER A N 1
ATOM 756 C CA . SER A 1 95 ? 4.413 -5.157 0.542 1.00 98.00 95 SER A CA 1
ATOM 757 C C . SER A 1 95 ? 2.906 -5.412 0.653 1.00 98.00 95 SER A C 1
ATOM 759 O O . SER A 1 95 ? 2.336 -5.169 1.717 1.00 98.00 95 SER A O 1
ATOM 761 N N . GLY A 1 96 ? 2.278 -5.967 -0.390 1.00 98.44 96 GLY A N 1
ATOM 762 C CA . GLY A 1 96 ? 0.856 -6.323 -0.377 1.00 98.44 96 GLY A CA 1
ATOM 763 C C . GLY A 1 96 ? 0.502 -7.375 0.676 1.00 98.44 96 GLY A C 1
ATOM 764 O O . GLY A 1 96 ? -0.470 -7.211 1.421 1.00 98.44 96 GLY A O 1
ATOM 765 N N . GLU A 1 97 ? 1.320 -8.421 0.804 1.00 98.56 97 GLU A N 1
ATOM 766 C CA . GLU A 1 97 ? 1.157 -9.432 1.854 1.00 98.56 97 GLU A CA 1
ATOM 767 C C . GLU A 1 97 ? 1.277 -8.822 3.253 1.00 98.56 97 GLU A C 1
ATOM 769 O O . GLU A 1 97 ? 0.467 -9.104 4.141 1.00 98.56 97 GLU A O 1
ATOM 774 N N . GLN A 1 98 ? 2.277 -7.963 3.462 1.00 98.44 98 GLN A N 1
ATOM 775 C CA . GLN A 1 98 ? 2.504 -7.332 4.755 1.00 98.44 98 GLN A CA 1
ATOM 776 C C . GLN A 1 98 ? 1.360 -6.389 5.132 1.00 98.44 98 GLN A C 1
ATOM 778 O O . GLN A 1 98 ? 0.886 -6.424 6.269 1.00 98.44 98 GLN A O 1
ATOM 783 N N . PHE A 1 99 ? 0.868 -5.591 4.185 1.00 98.62 99 PHE A N 1
ATOM 784 C CA . PHE A 1 99 ? -0.266 -4.710 4.434 1.00 98.62 99 PHE A CA 1
ATOM 785 C C . PHE A 1 99 ? -1.549 -5.500 4.733 1.00 98.62 99 PHE A C 1
ATOM 787 O O . PHE A 1 99 ? -2.292 -5.149 5.648 1.00 98.62 99 PHE A O 1
ATOM 794 N N . SER A 1 100 ? -1.763 -6.636 4.064 1.00 98.38 100 SER A N 1
ATOM 795 C CA . SER A 1 100 ? -2.889 -7.534 4.366 1.00 98.38 100 SER A CA 1
ATOM 796 C C . SER A 1 100 ? -2.835 -8.067 5.804 1.00 98.38 100 SER A C 1
ATOM 798 O O . SER A 1 100 ? -3.854 -8.111 6.496 1.00 98.38 100 SER A O 1
ATOM 800 N N . LYS A 1 101 ? -1.637 -8.400 6.308 1.00 98.50 101 LYS A N 1
ATOM 801 C CA . LYS A 1 101 ? -1.443 -8.779 7.721 1.00 98.50 101 LYS A CA 1
ATOM 802 C C . LYS A 1 101 ? -1.766 -7.623 8.666 1.00 98.50 101 LYS A C 1
ATOM 804 O O . LYS A 1 101 ? -2.407 -7.844 9.691 1.00 98.50 101 LYS A O 1
ATOM 809 N N . VAL A 1 102 ? -1.361 -6.397 8.329 1.00 97.88 102 VAL A N 1
ATOM 810 C CA . VAL A 1 102 ? -1.693 -5.190 9.107 1.00 97.88 102 VAL A CA 1
ATOM 811 C C . VAL A 1 102 ? -3.206 -4.992 9.197 1.00 97.88 102 VAL A C 1
ATOM 813 O O . VAL A 1 102 ? -3.723 -4.787 10.294 1.00 97.88 102 VAL A O 1
ATOM 816 N N . VAL A 1 103 ? -3.922 -5.118 8.078 1.00 98.44 103 VAL A N 1
ATOM 817 C CA . VAL A 1 103 ? -5.391 -5.042 8.039 1.00 98.44 103 VAL A CA 1
ATOM 818 C C . VAL A 1 103 ? -6.017 -6.112 8.936 1.00 98.44 103 VAL A C 1
ATOM 820 O O . VAL A 1 103 ? -6.843 -5.794 9.790 1.00 98.44 103 VAL A O 1
ATOM 823 N N . ALA A 1 104 ? -5.586 -7.370 8.811 1.00 98.44 104 ALA A N 1
ATOM 824 C CA . ALA A 1 104 ? -6.104 -8.463 9.633 1.00 98.44 104 ALA A CA 1
ATOM 825 C C . ALA A 1 104 ? -5.863 -8.229 11.136 1.00 98.44 104 ALA A C 1
ATOM 827 O O . ALA A 1 104 ? -6.757 -8.447 11.958 1.00 98.44 104 ALA A O 1
ATOM 828 N N . MET A 1 105 ? -4.678 -7.733 11.506 1.00 98.00 105 MET A N 1
ATOM 829 C CA . MET A 1 105 ? -4.360 -7.376 12.891 1.00 98.00 105 MET A CA 1
ATOM 830 C C . MET A 1 105 ? -5.221 -6.220 13.402 1.00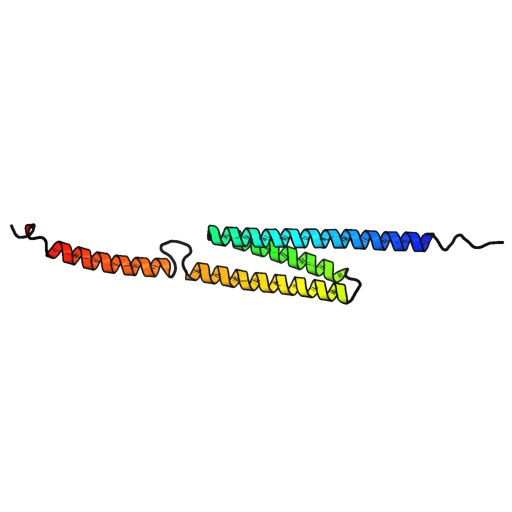 98.00 105 MET A C 1
ATOM 832 O O . MET A 1 105 ? -5.695 -6.280 14.535 1.00 98.00 105 MET A O 1
ATOM 836 N N . ALA A 1 106 ? -5.462 -5.193 12.586 1.00 97.19 106 ALA A N 1
ATOM 837 C CA . ALA A 1 106 ? -6.310 -4.065 12.959 1.00 97.19 106 ALA A CA 1
ATOM 838 C C . ALA A 1 106 ? -7.768 -4.492 13.192 1.00 97.19 106 ALA A C 1
ATOM 840 O O . ALA A 1 106 ? -8.373 -4.089 14.187 1.00 97.19 106 ALA A O 1
ATOM 841 N N . VAL A 1 107 ? -8.307 -5.362 12.331 1.00 97.56 107 VAL A N 1
ATOM 842 C CA . VAL A 1 107 ? -9.643 -5.955 12.504 1.00 97.56 107 VAL A CA 1
ATOM 843 C C . VAL A 1 107 ? -9.713 -6.764 13.798 1.00 97.56 107 VAL A C 1
ATOM 845 O O . VAL A 1 107 ? -10.627 -6.557 14.595 1.00 97.56 107 VAL A O 1
ATOM 848 N N . LYS A 1 108 ? -8.725 -7.634 14.048 1.00 98.06 108 LYS A N 1
ATOM 849 C CA . LYS A 1 108 ? -8.653 -8.437 15.278 1.00 98.06 108 LYS A CA 1
ATOM 850 C C . LYS A 1 108 ? -8.587 -7.557 16.529 1.00 98.06 108 LYS A C 1
ATOM 852 O O . LYS A 1 108 ? -9.284 -7.814 17.507 1.00 98.06 108 LYS A O 1
ATOM 857 N N . LEU A 1 109 ? -7.761 -6.512 16.501 1.00 97.44 109 LEU A N 1
ATOM 858 C CA . LEU A 1 109 ? -7.624 -5.571 17.608 1.00 97.44 109 LEU A CA 1
ATOM 859 C C . LEU A 1 109 ? -8.933 -4.807 17.877 1.00 97.44 109 LEU A C 1
ATOM 861 O O . LEU A 1 109 ? -9.264 -4.561 19.035 1.00 97.44 109 LEU A O 1
ATOM 865 N N . GLY A 1 110 ? -9.671 -4.453 16.826 1.00 96.56 110 GLY A N 1
ATOM 866 C CA . GLY A 1 110 ? -10.913 -3.688 16.891 1.00 96.56 110 GLY A CA 1
ATOM 867 C C . GLY A 1 110 ? -10.788 -2.348 16.172 1.00 96.56 110 GLY A C 1
ATOM 868 O O . GLY A 1 110 ? -9.967 -1.499 16.552 1.00 96.56 110 GLY A O 1
ATOM 869 N N . LEU A 1 111 ? -11.624 -2.163 15.144 1.00 95.69 111 LEU A N 1
ATOM 870 C CA . LEU A 1 111 ? -11.691 -0.944 14.325 1.00 95.69 111 LEU A CA 1
ATOM 871 C C . LEU A 1 111 ? -12.435 0.197 15.034 1.00 95.69 111 LEU A C 1
ATOM 873 O O . LEU A 1 111 ? -12.234 1.368 14.724 1.00 95.69 111 LEU A O 1
ATOM 877 N N . THR A 1 112 ? -13.272 -0.149 16.009 1.00 93.94 112 THR A N 1
ATOM 878 C CA . THR A 1 112 ? -14.013 0.770 16.879 1.00 93.94 112 THR A CA 1
ATOM 879 C C . THR A 1 112 ? -13.781 0.390 18.347 1.00 93.94 112 THR A C 1
ATOM 881 O O . THR A 1 112 ? -13.290 -0.709 18.617 1.00 93.94 112 THR A O 1
ATOM 884 N N . PRO A 1 113 ? -14.131 1.256 19.317 1.00 92.12 113 PRO A N 1
ATOM 885 C CA . PRO A 1 113 ? -13.987 0.937 20.740 1.00 92.12 113 PRO A CA 1
ATOM 886 C C . PRO A 1 113 ? -14.736 -0.325 21.192 1.00 92.12 113 PRO A C 1
ATOM 888 O O . PRO A 1 113 ? -14.334 -0.946 22.171 1.00 92.12 113 PRO A O 1
ATOM 891 N N . ASP A 1 114 ? -15.796 -0.710 20.477 1.00 95.00 114 ASP A N 1
ATOM 892 C CA . ASP A 1 114 ? -16.711 -1.783 20.887 1.00 95.00 114 ASP A CA 1
ATOM 893 C C . ASP A 1 114 ? -16.534 -3.079 20.074 1.00 95.00 114 ASP A C 1
ATOM 895 O O . ASP A 1 114 ? -17.191 -4.090 20.342 1.00 95.00 114 ASP A O 1
ATOM 899 N N . THR A 1 115 ? -15.614 -3.077 19.105 1.00 96.75 115 THR A N 1
ATOM 900 C CA . THR A 1 115 ? -15.301 -4.230 18.247 1.00 96.75 115 THR A CA 1
ATOM 901 C C . THR A 1 115 ? -13.953 -4.855 18.599 1.00 96.75 115 THR A C 1
ATOM 903 O O . THR A 1 115 ? -13.106 -4.231 19.241 1.00 96.75 115 THR A O 1
ATOM 906 N N . GLY A 1 116 ? -13.757 -6.107 18.176 1.00 97.25 116 GLY A N 1
ATOM 907 C CA . GLY A 1 116 ? -12.522 -6.865 18.391 1.00 97.25 116 GLY A CA 1
ATOM 908 C C . GLY A 1 116 ? -12.130 -7.002 19.865 1.00 97.25 116 GLY A C 1
ATOM 909 O O . GLY A 1 116 ? -12.962 -6.880 20.771 1.00 97.25 116 GLY A O 1
ATOM 910 N N . LEU A 1 117 ? -10.833 -7.214 20.092 1.00 97.94 117 LEU A N 1
ATOM 911 C CA . LEU A 1 117 ? -10.253 -7.367 21.431 1.00 97.94 117 LEU A CA 1
ATOM 912 C C . LEU A 1 117 ? -10.499 -6.144 22.332 1.00 97.94 117 LEU A C 1
ATOM 914 O O . LEU A 1 117 ? -10.709 -6.300 23.533 1.00 97.94 117 LEU A O 1
ATOM 918 N N . LYS A 1 118 ? -10.524 -4.926 21.771 1.00 96.38 118 LYS A N 1
ATOM 919 C CA . LYS A 1 118 ? -10.859 -3.699 22.520 1.00 96.38 118 LYS A CA 1
ATOM 920 C C . LYS A 1 118 ? -12.264 -3.761 23.121 1.00 96.38 118 LYS A C 1
ATOM 922 O O . LYS A 1 118 ? -12.436 -3.490 24.309 1.00 96.38 118 LYS A O 1
ATOM 927 N N . GLY A 1 119 ? -13.253 -4.152 22.319 1.00 97.38 119 GLY A N 1
ATOM 928 C CA . GLY A 1 119 ? -14.632 -4.283 22.779 1.00 97.38 119 GLY A CA 1
ATOM 929 C C . GLY A 1 119 ? -14.800 -5.377 23.832 1.00 97.38 119 GLY A C 1
ATOM 930 O O . GLY A 1 119 ? -15.547 -5.200 24.793 1.00 97.38 119 GLY A O 1
ATOM 931 N N . GLU A 1 120 ? -14.095 -6.499 23.676 1.00 97.19 120 GLU A N 1
ATOM 932 C CA . GLU A 1 120 ? -14.085 -7.582 24.668 1.00 97.19 120 GLU A CA 1
ATOM 933 C C . GLU A 1 120 ? -13.540 -7.112 26.015 1.00 97.19 120 GLU A C 1
ATOM 935 O O . GLU A 1 120 ? -14.206 -7.294 27.037 1.00 97.19 120 GLU A O 1
ATOM 940 N N . LEU A 1 121 ? -12.388 -6.435 26.005 1.00 96.56 121 LEU A N 1
ATOM 941 C CA . LEU A 1 121 ? -11.795 -5.854 27.205 1.00 96.56 121 LEU A CA 1
ATOM 942 C C . LEU A 1 121 ? -12.760 -4.873 27.876 1.00 96.56 121 LEU A C 1
ATOM 944 O O . LEU A 1 121 ? -12.982 -4.951 29.081 1.00 96.56 121 LEU A O 1
ATOM 948 N N . ARG A 1 122 ? -13.385 -3.983 27.099 1.00 95.44 122 ARG A N 1
ATOM 949 C CA . ARG A 1 122 ? -14.324 -2.992 27.633 1.00 95.44 122 ARG A CA 1
ATOM 950 C C . ARG A 1 122 ? -15.533 -3.639 28.304 1.00 95.44 122 ARG A C 1
ATOM 952 O O . ARG A 1 122 ? -15.923 -3.222 29.389 1.00 95.44 122 ARG A O 1
ATOM 959 N N . ARG A 1 123 ? -16.114 -4.672 27.689 1.00 96.44 123 ARG A N 1
ATOM 960 C CA . ARG A 1 123 ? -17.222 -5.430 28.293 1.00 96.44 123 ARG A CA 1
ATOM 961 C C . ARG A 1 123 ? -16.798 -6.123 29.585 1.00 96.44 123 ARG A C 1
ATOM 963 O O . ARG A 1 123 ? -17.592 -6.179 30.516 1.00 96.44 123 ARG A O 1
ATOM 970 N N . ALA A 1 124 ? -15.578 -6.655 29.646 1.00 95.56 124 ALA A N 1
ATOM 971 C CA . ALA A 1 124 ? -15.058 -7.265 30.865 1.00 95.56 124 ALA A CA 1
ATOM 972 C C . ALA A 1 124 ? -14.895 -6.231 31.993 1.00 95.56 124 ALA A C 1
ATOM 974 O O . ALA A 1 124 ? -15.322 -6.499 33.111 1.00 95.56 124 ALA A O 1
ATOM 975 N N . VAL A 1 125 ? -14.358 -5.044 31.687 1.00 94.69 125 VAL A N 1
ATOM 976 C CA . VAL A 1 125 ? -14.230 -3.938 32.653 1.00 94.69 125 VAL A CA 1
ATOM 977 C C . VAL A 1 125 ? -15.599 -3.488 33.163 1.00 94.69 125 VAL A C 1
ATOM 979 O O . VAL A 1 125 ? -15.797 -3.463 34.372 1.00 94.69 125 VAL A O 1
ATOM 982 N N . HIS A 1 126 ? -16.569 -3.247 32.273 1.00 94.31 126 HIS A N 1
ATOM 983 C CA . HIS A 1 126 ? -17.930 -2.852 32.669 1.00 94.31 126 HIS A CA 1
ATOM 984 C C . HIS A 1 126 ? -18.590 -3.858 33.617 1.00 94.31 126 HIS A C 1
ATOM 986 O O . HIS A 1 126 ? -19.222 -3.459 34.587 1.00 94.31 126 HIS A O 1
ATOM 992 N N . LYS A 1 127 ? -18.406 -5.167 33.390 1.00 94.31 127 LYS A N 1
ATOM 993 C CA . LYS A 1 127 ? -18.919 -6.202 34.306 1.00 94.31 127 LYS A CA 1
ATOM 994 C C . LYS A 1 127 ? -18.297 -6.106 35.698 1.00 94.31 127 LYS A C 1
ATOM 996 O O . LYS A 1 127 ? -18.980 -6.321 36.691 1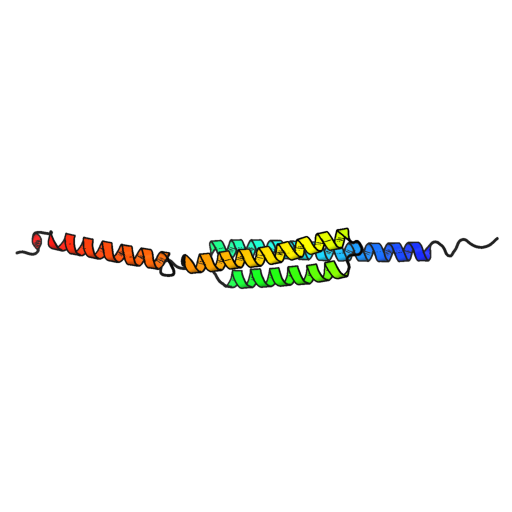.00 94.31 127 LYS A O 1
ATOM 1001 N N . VAL A 1 128 ? -17.000 -5.810 35.779 1.00 93.62 128 VAL A N 1
ATOM 1002 C CA . VAL A 1 128 ? -16.313 -5.623 37.065 1.00 93.62 128 VAL A CA 1
ATOM 1003 C C . VAL A 1 128 ? -16.812 -4.353 37.756 1.00 93.62 128 VAL A C 1
ATOM 1005 O O . VAL A 1 128 ? -17.102 -4.391 38.949 1.00 93.62 128 VAL A O 1
ATOM 1008 N N . GLU A 1 129 ? -16.966 -3.253 37.017 1.00 92.50 129 GLU A N 1
ATOM 1009 C CA . GLU A 1 129 ? -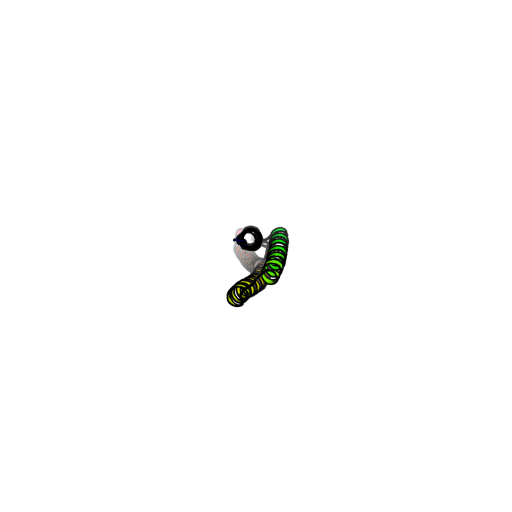17.508 -1.992 37.538 1.00 92.50 129 GLU A CA 1
ATOM 1010 C C .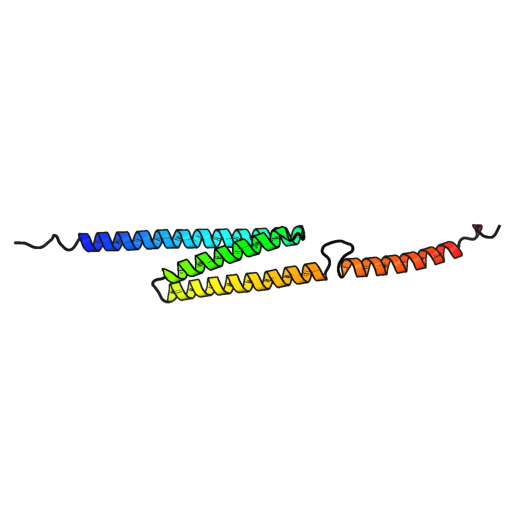 GLU A 1 129 ? -18.939 -2.155 38.070 1.00 92.50 129 GLU A C 1
ATOM 1012 O O . GLU A 1 129 ? -19.250 -1.651 39.147 1.00 92.50 129 GLU A O 1
ATOM 1017 N N . GLU A 1 130 ? -19.789 -2.915 37.375 1.00 92.62 130 GLU A N 1
ATOM 1018 C CA . GLU A 1 130 ? -21.152 -3.235 37.811 1.00 92.62 130 GLU A CA 1
ATOM 1019 C C . GLU A 1 130 ? -21.157 -4.016 39.133 1.00 92.62 130 GLU A C 1
ATOM 1021 O O . GLU A 1 130 ? -21.858 -3.638 40.071 1.00 92.62 130 GLU A O 1
ATOM 1026 N N . ILE A 1 131 ? -20.319 -5.054 39.253 1.00 90.56 131 ILE A N 1
ATOM 1027 C CA . ILE A 1 131 ? -20.182 -5.837 40.493 1.00 90.56 131 ILE A CA 1
ATOM 1028 C C . ILE A 1 131 ? -19.744 -4.940 41.659 1.00 90.56 131 ILE A C 1
ATOM 1030 O O . ILE A 1 131 ? -20.301 -5.031 42.756 1.00 90.56 131 ILE A O 1
ATOM 1034 N N . ILE A 1 132 ? -18.764 -4.062 41.429 1.00 88.88 132 ILE A N 1
ATOM 1035 C CA . ILE A 1 132 ? -18.272 -3.126 42.448 1.00 88.88 132 ILE A CA 1
ATOM 1036 C C . ILE A 1 132 ? -19.365 -2.122 42.832 1.00 88.88 132 ILE A C 1
ATOM 1038 O O . ILE A 1 132 ? -19.560 -1.862 44.018 1.00 88.88 132 ILE A O 1
ATOM 1042 N N . SER A 1 133 ? -20.100 -1.581 41.858 1.00 86.06 133 SER A N 1
ATOM 1043 C CA . SER A 1 133 ? -21.178 -0.618 42.099 1.00 86.06 133 SER A CA 1
ATOM 1044 C C . SER A 1 133 ? -22.319 -1.230 42.915 1.00 86.06 133 SER A C 1
ATOM 1046 O O . SER A 1 133 ? -22.761 -0.622 43.892 1.00 86.06 133 SER A O 1
ATOM 1048 N N . ILE A 1 134 ? -22.730 -2.460 42.587 1.00 81.94 134 ILE A N 1
ATOM 1049 C CA . ILE A 1 134 ? -23.714 -3.218 43.370 1.00 81.94 134 ILE A CA 1
ATOM 1050 C C . ILE A 1 134 ? -23.212 -3.393 44.805 1.00 81.94 134 ILE A C 1
ATOM 1052 O O . ILE A 1 134 ? -23.936 -3.083 45.749 1.00 81.94 134 ILE A O 1
ATOM 1056 N N . HIS A 1 135 ? -21.961 -3.822 44.993 1.00 75.31 135 HIS A N 1
ATOM 1057 C CA . HIS A 1 135 ? -21.401 -4.015 46.330 1.00 75.31 135 HIS A CA 1
ATOM 1058 C C . HIS A 1 135 ? -21.350 -2.716 47.150 1.00 75.31 135 HIS A C 1
ATOM 1060 O O . HIS A 1 135 ? -21.730 -2.719 48.319 1.00 75.31 135 HIS A O 1
ATOM 1066 N N . ALA A 1 136 ? -20.947 -1.600 46.537 1.00 71.31 136 ALA A N 1
ATOM 1067 C CA . ALA A 1 136 ? -20.914 -0.294 47.190 1.00 71.31 136 ALA A CA 1
ATOM 1068 C C . ALA A 1 136 ? -22.318 0.182 47.606 1.00 71.31 136 ALA A C 1
ATOM 1070 O O . ALA A 1 136 ? -22.488 0.702 48.705 1.00 71.31 136 ALA A O 1
ATOM 1071 N N . SER A 1 137 ? -23.338 -0.054 46.772 1.00 72.19 137 SER A N 1
ATOM 1072 C CA . SER A 1 137 ? -24.728 0.308 47.089 1.00 72.19 137 SER A CA 1
ATOM 1073 C C . SER A 1 137 ? -25.330 -0.498 48.250 1.00 72.19 137 SER A C 1
ATOM 1075 O O . SER A 1 137 ? -26.204 0.001 48.951 1.00 72.19 137 SER A O 1
ATOM 1077 N N . LEU A 1 138 ? -24.837 -1.718 48.499 1.00 63.28 138 LEU A N 1
ATOM 1078 C CA . LEU A 1 138 ? -25.270 -2.571 49.614 1.00 63.28 138 LEU A CA 1
ATOM 1079 C C . LEU A 1 138 ? -24.610 -2.207 50.957 1.00 63.28 138 LEU A C 1
ATOM 1081 O O . LEU A 1 138 ? -25.047 -2.696 51.996 1.00 63.28 138 LEU A O 1
ATOM 1085 N N . GLN A 1 139 ? -23.561 -1.378 50.951 1.00 59.06 139 GLN A N 1
ATOM 1086 C CA . GLN A 1 139 ? -22.852 -0.934 52.158 1.00 59.06 139 GLN A CA 1
ATOM 1087 C C . GLN A 1 139 ? -23.275 0.463 52.644 1.00 59.06 139 GLN A C 1
ATOM 1089 O O . GLN A 1 139 ? -22.805 0.893 53.698 1.00 59.06 139 GLN A O 1
ATOM 1094 N N . ASP A 1 140 ? -24.158 1.169 51.927 1.00 50.62 140 ASP A N 1
ATOM 1095 C CA . ASP A 1 140 ? -24.632 2.496 52.335 1.00 50.62 140 ASP A CA 1
ATOM 1096 C C . ASP A 1 140 ? -25.722 2.380 53.434 1.00 50.62 140 ASP A C 1
ATOM 1098 O O . ASP A 1 140 ? -26.812 1.863 53.164 1.00 50.62 140 ASP A O 1
ATOM 1102 N N . PRO A 1 141 ? -25.495 2.847 54.684 1.00 53.53 141 PRO A N 1
ATOM 1103 C CA . PRO A 1 141 ? -26.399 2.600 55.818 1.00 53.53 141 PRO A CA 1
ATOM 1104 C C . PRO A 1 141 ? -27.757 3.319 55.741 1.00 53.53 141 PRO A C 1
ATOM 1106 O O . PRO A 1 141 ? -28.577 3.177 56.646 1.00 53.53 141 PRO A O 1
ATOM 1109 N N . LYS A 1 142 ? -28.011 4.127 54.705 1.00 55.66 142 LYS A N 1
ATOM 1110 C CA . LYS A 1 142 ? -29.222 4.959 54.592 1.00 55.66 142 LYS A CA 1
ATOM 1111 C C . LYS A 1 142 ? -30.444 4.271 53.972 1.00 55.66 142 LYS A C 1
ATOM 1113 O O . LYS A 1 142 ? -31.487 4.907 53.886 1.00 55.66 142 LYS A O 1
ATOM 1118 N N . VAL A 1 143 ? -30.356 2.998 53.581 1.00 50.56 143 VAL A N 1
ATOM 1119 C CA . VAL A 1 143 ? -31.488 2.244 52.989 1.00 50.56 143 VAL A CA 1
ATOM 1120 C C . VAL A 1 143 ? -32.274 1.427 54.040 1.00 50.56 143 VAL A C 1
ATOM 1122 O O . VAL A 1 143 ? -33.223 0.728 53.707 1.00 50.56 143 VAL A O 1
ATOM 1125 N N . LEU A 1 144 ? -31.914 1.523 55.327 1.00 43.59 144 LEU A N 1
ATOM 1126 C CA . LEU A 1 144 ? -32.530 0.769 56.435 1.00 43.59 144 LEU A CA 1
ATOM 1127 C C . LEU A 1 144 ? -33.393 1.616 57.396 1.00 43.59 144 LEU A C 1
ATOM 1129 O O . LEU A 1 144 ? -33.642 1.185 58.521 1.00 43.59 144 LEU A O 1
ATOM 1133 N N . MET A 1 145 ? -33.864 2.793 56.968 1.00 37.84 145 MET A N 1
ATOM 1134 C CA . MET A 1 145 ? -34.871 3.583 57.699 1.00 37.84 145 MET A CA 1
ATOM 1135 C C . MET A 1 145 ? -36.196 3.650 56.953 1.00 37.84 145 MET A C 1
ATOM 1137 O O . MET A 1 145 ? -36.165 3.932 55.736 1.00 37.84 145 MET A O 1
#

pLDDT: mean 87.86, std 17.31, range [37.84, 98.81]

Sequence (145 aa):
MQLNSYTDANQVTGANINTENIAYKANLFSKIYTYGLQMRRSEKDYLNRLQDKYIKKYEAALAKSIQLTDIFYSVAVTADEKSKIKHVISGLNASGEQFSKVVAMAVKLGLTPDTGLKGELRRAVHKVEEIISIHASLQDPKVLM

Secondary structure (DSSP, 8-state):
----SSHHHHHHHHHHHHHHHHHHHHHHHHHHHHHHHHHHHHHHHHHHH--HHHHHHHHHHHHHHHHHHHHHHHH--SHHHHHHHHHHHHHHHHHHHHHHHHHHHHHHH-SSTTSHHHHHHHHHHHHHHHHHHHHHHHT-GGG--

Radius of gyration: 30.43 Å; chains: 1; bounding box: 71×18×113 Å